Protein AF-A0A915DU81-F1 (afdb_monomer_lite)

Foldseek 3Di:
DDDDDDPPDDCVVVPPDQVLLVLQDPPDDDDPVVSVVSQLVCLQAQLDGSLLVQLLVQQCVVQPLHPSNLQHCNNCNPVCCVPCVSVSSVVSSPDVVSSVPGSPRHDDDPCSPPPSVPCSCVSPVVNVVVCCVVPVVVVVVVVPPD

pLDDT: mean 82.72, std 19.08, range [34.53, 97.56]

Organism: NCBI:txid166011

Structure (mmCIF, N/CA/C/O backbone):
data_AF-A0A915DU81-F1
#
_entry.id   AF-A0A915DU81-F1
#
loop_
_atom_site.group_PDB
_atom_site.id
_atom_site.type_symbol
_atom_site.label_atom_id
_atom_site.label_alt_id
_atom_site.label_comp_id
_atom_site.label_asym_id
_atom_site.label_entity_id
_atom_site.label_seq_id
_atom_site.pdbx_PDB_ins_code
_atom_site.Cartn_x
_atom_site.Cartn_y
_atom_site.Cartn_z
_atom_site.occupancy
_atom_site.B_iso_or_equiv
_atom_site.auth_seq_id
_atom_site.auth_comp_id
_atom_site.auth_asym_id
_atom_site.auth_atom_id
_atom_site.pdbx_PDB_model_num
ATOM 1 N N . MET A 1 1 ? -6.542 14.001 30.427 1.00 34.53 1 MET A N 1
ATOM 2 C CA . MET A 1 1 ? -6.491 12.795 31.279 1.00 34.53 1 MET A CA 1
ATOM 3 C C . MET A 1 1 ? -5.408 11.910 30.705 1.00 34.53 1 MET A C 1
ATOM 5 O O . MET A 1 1 ? -5.520 11.499 29.561 1.00 34.53 1 MET A O 1
ATOM 9 N N . TRP A 1 2 ? -4.313 11.774 31.442 1.00 38.78 2 TRP A N 1
ATOM 10 C CA . TRP A 1 2 ? -3.129 11.025 31.042 1.00 38.78 2 TRP A CA 1
ATOM 11 C C . TRP A 1 2 ? -3.379 9.536 31.272 1.00 38.78 2 TRP A C 1
ATOM 13 O O . TRP A 1 2 ? -3.813 9.163 32.358 1.00 38.78 2 TRP A O 1
ATOM 23 N N . TYR A 1 3 ? -3.082 8.702 30.281 1.00 42.56 3 TYR A N 1
ATOM 24 C CA . TYR A 1 3 ? -2.849 7.277 30.488 1.00 42.56 3 TYR A CA 1
ATOM 25 C C . TYR A 1 3 ? -1.486 6.954 29.876 1.00 42.56 3 TYR A C 1
ATOM 27 O O . TYR A 1 3 ? -1.369 6.731 28.678 1.00 42.56 3 TYR A O 1
ATOM 35 N N . ASN A 1 4 ? -0.455 6.981 30.720 1.00 55.78 4 ASN A N 1
ATOM 36 C CA . ASN A 1 4 ? 0.806 6.299 30.459 1.00 55.78 4 ASN A CA 1
ATOM 37 C C . ASN A 1 4 ? 0.696 4.924 31.114 1.00 55.78 4 ASN A C 1
ATOM 39 O O . ASN A 1 4 ? 0.589 4.828 32.336 1.00 55.78 4 ASN A O 1
ATOM 43 N N . GLY A 1 5 ? 0.724 3.864 30.317 1.00 37.22 5 GLY A N 1
ATOM 44 C CA . GLY A 1 5 ? 0.814 2.500 30.817 1.00 37.22 5 GLY A CA 1
ATOM 45 C C . GLY A 1 5 ? 1.460 1.617 29.766 1.00 37.22 5 GLY A C 1
ATOM 46 O O . GLY A 1 5 ? 0.872 1.473 28.708 1.00 37.22 5 GLY A O 1
ATOM 47 N N . LEU A 1 6 ? 2.661 1.102 30.069 1.00 41.12 6 LEU A N 1
ATOM 48 C CA . LEU A 1 6 ? 3.314 -0.174 29.688 1.00 41.12 6 LEU A CA 1
ATOM 49 C C . LEU A 1 6 ? 3.102 -0.827 28.295 1.00 41.12 6 LEU A C 1
ATOM 51 O O . LEU A 1 6 ? 3.584 -1.933 28.067 1.00 41.12 6 LEU A O 1
ATOM 55 N N . LEU A 1 7 ? 2.442 -0.156 27.360 1.00 46.41 7 LEU A N 1
ATOM 56 C CA . LEU A 1 7 ? 2.209 -0.516 25.959 1.00 46.41 7 LEU A CA 1
ATOM 57 C C . LEU A 1 7 ? 2.721 0.602 25.041 1.00 46.41 7 LEU A C 1
ATOM 59 O O . LEU A 1 7 ? 2.217 0.808 23.938 1.00 46.41 7 LEU A O 1
ATOM 63 N N . ASP A 1 8 ? 3.709 1.347 25.527 1.00 45.53 8 ASP A N 1
ATOM 64 C CA . ASP A 1 8 ? 4.373 2.391 24.770 1.00 45.53 8 ASP A CA 1
ATOM 65 C C . ASP A 1 8 ? 5.230 1.711 23.692 1.00 45.53 8 ASP A C 1
ATOM 67 O O . ASP A 1 8 ? 6.253 1.090 23.979 1.00 45.53 8 ASP A O 1
ATOM 71 N N . LEU A 1 9 ? 4.728 1.752 22.456 1.00 52.25 9 LEU A N 1
ATOM 72 C CA . LEU A 1 9 ? 5.384 1.287 21.232 1.00 52.25 9 LEU A CA 1
ATOM 73 C C . LEU A 1 9 ? 5.674 -0.221 21.194 1.00 52.25 9 LEU A C 1
ATOM 75 O O . LEU A 1 9 ? 6.815 -0.682 21.231 1.00 52.25 9 LEU A O 1
ATOM 79 N N . SER A 1 10 ? 4.620 -1.027 21.040 1.00 38.50 10 SER A N 1
ATOM 80 C CA . SER A 1 10 ? 4.808 -2.441 20.708 1.00 38.50 10 SER A CA 1
ATOM 81 C C . SER A 1 10 ? 5.630 -2.579 19.417 1.00 38.50 10 SER A C 1
ATOM 83 O O . SER A 1 10 ? 5.376 -1.901 18.418 1.00 38.50 10 SER A O 1
ATOM 85 N N . ALA A 1 11 ? 6.577 -3.522 19.419 1.00 38.09 11 ALA A N 1
ATOM 86 C CA . ALA A 1 11 ? 7.406 -3.976 18.293 1.00 38.09 11 ALA A CA 1
ATOM 87 C C . ALA A 1 11 ? 6.635 -4.309 16.988 1.00 38.09 11 ALA A C 1
ATOM 89 O O . ALA A 1 11 ? 7.215 -4.688 15.973 1.00 38.09 11 ALA A O 1
ATOM 90 N N . TRP A 1 12 ? 5.315 -4.168 17.010 1.00 41.31 12 TRP A N 1
ATOM 91 C CA . TRP A 1 12 ? 4.382 -4.349 15.921 1.00 41.31 12 TRP A CA 1
ATOM 92 C C . TRP A 1 12 ? 4.409 -3.206 14.891 1.00 41.31 12 TRP A C 1
ATOM 94 O O . TRP A 1 12 ? 4.381 -3.489 13.694 1.00 41.31 12 TRP A O 1
ATOM 104 N N . GLN A 1 13 ? 4.577 -1.940 15.309 1.00 43.69 13 GLN A N 1
ATOM 105 C CA . GLN A 1 13 ? 4.743 -0.822 14.356 1.00 43.69 13 GLN A CA 1
ATOM 106 C C . GLN A 1 13 ? 6.025 -0.970 13.515 1.00 43.69 13 GLN A C 1
ATOM 108 O O . GLN A 1 13 ? 6.052 -0.590 12.346 1.00 43.69 13 GLN A O 1
ATOM 113 N N . LEU A 1 14 ? 7.056 -1.617 14.069 1.00 39.00 14 LEU A N 1
ATOM 114 C CA . LEU A 1 14 ? 8.315 -1.912 13.377 1.00 39.00 14 LEU A CA 1
ATOM 115 C C . LEU A 1 14 ? 8.205 -3.057 12.354 1.00 39.00 14 LEU A C 1
ATOM 117 O O . LEU A 1 14 ? 9.073 -3.183 11.495 1.00 39.00 14 LEU A O 1
ATOM 121 N N . ARG A 1 15 ? 7.150 -3.883 12.399 1.00 43.59 15 ARG A N 1
ATOM 122 C CA . ARG A 1 15 ? 7.038 -5.083 11.549 1.00 43.59 15 ARG A CA 1
ATOM 123 C C . ARG A 1 15 ? 6.299 -4.855 10.225 1.00 43.59 15 ARG A C 1
ATOM 125 O O . ARG A 1 15 ? 6.407 -5.685 9.328 1.00 43.59 15 ARG A O 1
ATOM 132 N N . HIS A 1 16 ? 5.581 -3.738 10.081 1.00 46.69 16 HIS A N 1
ATOM 133 C CA . HIS A 1 16 ? 4.720 -3.464 8.918 1.00 46.69 16 HIS A CA 1
ATOM 134 C C . HIS A 1 16 ? 5.081 -2.189 8.134 1.00 46.69 16 HIS A C 1
ATOM 136 O O . HIS A 1 16 ? 4.440 -1.879 7.128 1.00 46.69 16 HIS A O 1
ATOM 142 N N . GLY A 1 17 ? 6.123 -1.465 8.549 1.00 46.25 17 GLY A N 1
ATOM 143 C CA . GLY A 1 17 ? 6.616 -0.282 7.849 1.00 46.25 17 GLY A CA 1
ATOM 144 C C . GLY A 1 17 ? 7.500 -0.643 6.658 1.00 46.25 17 GLY A C 1
ATOM 145 O O . GLY A 1 17 ? 8.721 -0.578 6.750 1.00 46.25 17 GLY A O 1
ATOM 146 N N . LEU A 1 18 ? 6.905 -0.982 5.514 1.00 48.56 18 LEU A N 1
ATOM 147 C CA . LEU A 1 18 ? 7.607 -0.741 4.254 1.00 48.56 18 LEU A CA 1
ATOM 148 C C . LEU A 1 18 ? 7.841 0.775 4.129 1.00 48.56 18 LEU A C 1
ATOM 150 O O . LEU A 1 18 ? 6.905 1.536 4.380 1.00 48.56 18 LEU A O 1
ATOM 154 N N . PRO A 1 19 ? 9.019 1.250 3.683 1.00 58.50 19 PRO A N 1
ATOM 155 C CA . PRO A 1 19 ? 9.296 2.679 3.480 1.00 58.50 19 PRO A CA 1
ATOM 156 C C . PRO A 1 19 ? 8.484 3.300 2.325 1.00 58.50 19 PRO A C 1
ATOM 158 O O . PRO A 1 19 ? 8.824 4.366 1.819 1.00 58.50 19 PRO A O 1
ATOM 161 N N . ALA A 1 20 ? 7.400 2.661 1.880 1.00 55.78 20 ALA A N 1
ATOM 162 C CA . ALA A 1 20 ? 6.614 3.109 0.746 1.00 55.78 20 ALA A CA 1
ATOM 163 C C . ALA A 1 20 ? 5.863 4.428 1.012 1.00 55.78 20 ALA A C 1
ATOM 165 O O . ALA A 1 20 ? 5.668 5.197 0.074 1.00 55.78 20 ALA A O 1
ATOM 166 N N . SER A 1 21 ? 5.530 4.760 2.269 1.00 55.38 21 SER A N 1
ATOM 167 C CA . SER A 1 21 ? 5.017 6.094 2.657 1.00 55.38 21 SER A CA 1
ATOM 168 C C . SER A 1 21 ? 5.962 7.216 2.258 1.00 55.38 21 SER A C 1
ATOM 170 O O . SER A 1 21 ? 5.510 8.307 1.900 1.00 55.38 21 SER A O 1
ATOM 172 N N . LEU A 1 22 ? 7.270 6.952 2.324 1.00 59.47 22 LEU A N 1
ATOM 173 C CA . LEU A 1 22 ? 8.312 7.936 2.050 1.00 59.47 22 LEU A CA 1
ATOM 174 C C . LEU A 1 22 ? 8.361 8.305 0.567 1.00 59.47 22 LEU A C 1
ATOM 176 O O . LEU A 1 22 ? 8.797 9.396 0.227 1.00 59.47 22 LEU A O 1
ATOM 180 N N . LEU A 1 23 ? 7.832 7.454 -0.317 1.00 63.53 23 LEU A N 1
ATOM 181 C CA . LEU A 1 23 ? 7.785 7.712 -1.757 1.00 63.53 23 LEU A CA 1
ATOM 182 C C . LEU A 1 23 ? 6.898 8.900 -2.136 1.00 63.53 23 LEU A C 1
ATOM 184 O O . LEU A 1 23 ? 7.086 9.472 -3.208 1.00 63.53 23 LEU A O 1
ATOM 188 N N . CYS A 1 24 ? 5.941 9.252 -1.277 1.00 69.31 24 CYS A N 1
ATOM 189 C CA . CYS A 1 24 ? 5.063 10.405 -1.463 1.00 69.31 24 CYS A CA 1
ATOM 190 C C . CYS A 1 24 ? 5.276 11.489 -0.390 1.00 69.31 24 CYS A C 1
ATOM 192 O O . CYS A 1 24 ? 4.479 12.431 -0.313 1.00 69.31 24 CYS A O 1
ATOM 194 N N . ALA A 1 25 ? 6.265 11.329 0.500 1.00 67.00 25 ALA A N 1
ATOM 195 C CA . ALA A 1 25 ? 6.530 12.252 1.600 1.00 67.00 25 ALA A CA 1
ATOM 196 C C . ALA A 1 25 ? 7.643 13.246 1.220 1.00 67.00 25 ALA A C 1
ATOM 198 O O . ALA A 1 25 ? 8.701 12.819 0.769 1.00 67.00 25 ALA A O 1
ATOM 199 N N . PRO A 1 26 ? 7.463 14.557 1.465 1.00 61.12 26 PRO A N 1
ATOM 200 C CA . PRO A 1 26 ? 8.496 15.559 1.184 1.00 61.12 26 PRO A CA 1
ATOM 201 C C . PRO A 1 26 ? 9.681 15.499 2.163 1.00 61.12 26 PRO A C 1
ATOM 203 O O . PRO A 1 26 ? 10.667 16.201 1.980 1.00 61.12 26 PRO A O 1
ATOM 206 N N . SER A 1 27 ? 9.592 14.695 3.226 1.00 64.62 27 SER A N 1
ATOM 207 C CA . SER A 1 27 ? 10.621 14.593 4.265 1.00 64.62 27 SER A CA 1
ATOM 208 C C . SER A 1 27 ? 11.838 13.757 3.857 1.00 64.62 27 SER A C 1
ATOM 210 O O . SER A 1 27 ? 12.810 13.722 4.606 1.00 64.62 27 SER A O 1
ATOM 212 N N . LEU A 1 28 ? 11.792 13.059 2.714 1.00 69.25 28 LEU A N 1
ATOM 213 C CA . LEU A 1 28 ? 12.901 12.239 2.228 1.00 69.25 28 LEU A CA 1
ATOM 214 C C . LEU A 1 28 ? 12.963 12.228 0.695 1.00 69.25 28 LEU A C 1
ATOM 216 O O . LEU A 1 28 ? 12.139 11.600 0.032 1.00 69.25 28 LEU A O 1
ATOM 220 N N . GLU A 1 29 ? 13.995 12.851 0.127 1.00 77.62 29 GLU A N 1
ATOM 221 C CA . GLU A 1 29 ? 14.263 12.774 -1.310 1.00 77.62 29 GLU A CA 1
ATOM 222 C C . GLU A 1 29 ? 15.136 11.564 -1.644 1.00 77.62 29 GLU A C 1
ATOM 224 O O . GLU A 1 29 ? 16.353 11.559 -1.469 1.00 77.62 29 GLU A O 1
ATOM 229 N N . LEU A 1 30 ? 14.493 10.512 -2.144 1.00 83.19 30 LEU A N 1
ATOM 230 C CA . LEU A 1 30 ? 15.171 9.337 -2.683 1.00 83.19 30 LEU A CA 1
ATOM 231 C C . LEU A 1 30 ? 15.547 9.546 -4.157 1.00 83.19 30 LEU A C 1
ATOM 233 O O . LEU A 1 30 ? 14.791 10.137 -4.935 1.00 83.19 30 LEU A O 1
ATOM 237 N N . ASN A 1 31 ? 16.689 8.993 -4.572 1.00 88.38 31 ASN A N 1
ATOM 238 C CA . ASN A 1 31 ? 17.027 8.919 -5.992 1.00 88.38 31 ASN A CA 1
ATOM 239 C C . ASN A 1 31 ? 16.025 8.024 -6.756 1.00 88.38 31 ASN A C 1
ATOM 241 O O . ASN A 1 31 ? 15.310 7.208 -6.166 1.00 88.38 31 ASN A O 1
ATOM 245 N N . GLY A 1 32 ? 15.966 8.171 -8.083 1.00 88.69 32 GLY A N 1
ATOM 246 C CA . GLY A 1 32 ? 14.968 7.483 -8.913 1.00 88.69 32 GLY A CA 1
ATOM 247 C C . GLY A 1 32 ? 15.001 5.953 -8.801 1.00 88.69 32 GLY A C 1
ATOM 248 O O . GLY A 1 32 ? 13.944 5.323 -8.770 1.00 88.69 32 GLY A O 1
ATOM 249 N N . ALA A 1 33 ? 16.191 5.358 -8.669 1.00 90.69 33 ALA A N 1
ATOM 250 C CA . ALA A 1 33 ? 16.354 3.910 -8.550 1.00 90.69 33 ALA A CA 1
ATOM 251 C C . ALA A 1 33 ? 15.773 3.376 -7.232 1.00 90.69 33 ALA A C 1
ATOM 253 O O . ALA A 1 33 ? 14.999 2.421 -7.242 1.00 90.6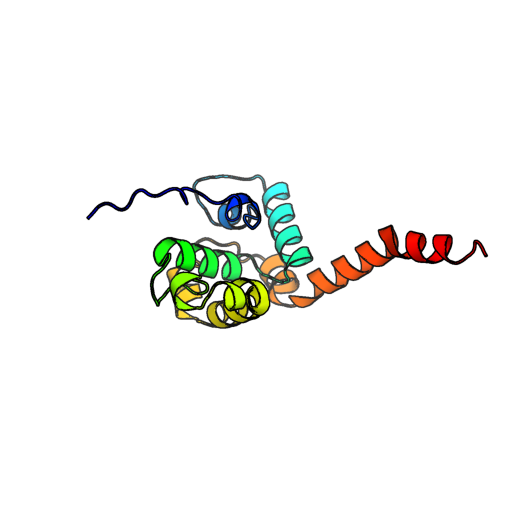9 33 ALA A O 1
ATOM 254 N N . LEU A 1 34 ? 16.072 4.032 -6.108 1.00 90.38 34 LEU A N 1
ATOM 255 C CA . LEU A 1 34 ? 15.521 3.669 -4.801 1.00 90.38 34 LEU A CA 1
ATOM 256 C C . LEU A 1 34 ? 14.006 3.890 -4.746 1.00 90.38 34 LEU A C 1
ATOM 258 O O . LEU A 1 34 ? 13.284 3.033 -4.235 1.00 90.38 34 LEU A O 1
ATOM 262 N N . LYS A 1 35 ? 13.507 4.992 -5.330 1.00 89.31 35 LYS A N 1
ATOM 263 C CA . LYS A 1 35 ? 12.060 5.233 -5.457 1.00 89.31 35 LYS A CA 1
ATOM 264 C C . LYS A 1 35 ? 11.383 4.065 -6.174 1.00 89.31 35 LYS A C 1
ATOM 266 O O . LYS A 1 35 ? 10.374 3.550 -5.704 1.00 89.31 35 LYS A O 1
ATOM 271 N N . HIS A 1 36 ? 11.947 3.621 -7.293 1.00 91.62 36 HIS A N 1
ATOM 272 C CA . HIS A 1 36 ? 11.407 2.489 -8.032 1.00 91.62 36 HIS A CA 1
ATOM 273 C C . HIS A 1 36 ? 11.509 1.172 -7.251 1.00 91.62 36 HIS A C 1
ATOM 275 O O . HIS A 1 36 ? 10.516 0.452 -7.185 1.00 91.62 36 HIS A O 1
ATOM 281 N N . PHE A 1 37 ? 12.654 0.879 -6.626 1.00 93.62 37 PHE A N 1
ATOM 282 C CA . PHE A 1 37 ? 12.859 -0.349 -5.854 1.00 93.62 37 PHE A CA 1
ATOM 283 C C . PHE A 1 37 ? 11.783 -0.540 -4.778 1.00 93.62 37 PHE A C 1
ATOM 285 O O . PHE A 1 37 ? 11.171 -1.602 -4.707 1.00 93.62 37 PHE A O 1
ATOM 292 N N . PHE A 1 38 ? 11.479 0.493 -3.987 1.00 92.38 38 PHE A N 1
ATOM 293 C CA . PHE A 1 38 ? 10.456 0.372 -2.944 1.00 92.38 38 PHE A CA 1
ATOM 294 C C . PHE A 1 38 ? 9.033 0.250 -3.502 1.00 92.38 38 PHE A C 1
ATOM 296 O O . PHE A 1 38 ? 8.225 -0.479 -2.930 1.00 92.38 38 PHE A O 1
ATOM 303 N N . ARG A 1 39 ? 8.723 0.907 -4.630 1.00 93.75 39 ARG A N 1
ATOM 304 C CA . ARG A 1 39 ? 7.430 0.744 -5.326 1.00 93.75 39 ARG A CA 1
ATOM 305 C C . ARG A 1 39 ? 7.264 -0.673 -5.854 1.00 93.75 39 ARG A C 1
ATOM 307 O O . ARG A 1 39 ? 6.221 -1.288 -5.657 1.00 93.75 39 ARG A O 1
ATOM 314 N N . PHE A 1 40 ? 8.315 -1.187 -6.487 1.00 95.19 40 PHE A N 1
ATOM 315 C CA . PHE A 1 40 ? 8.369 -2.551 -6.985 1.00 95.19 40 PHE A CA 1
ATOM 316 C C . PHE A 1 40 ? 8.195 -3.551 -5.845 1.00 95.19 40 PHE A C 1
ATOM 318 O O . PHE A 1 40 ? 7.356 -4.438 -5.937 1.00 95.19 40 PHE A O 1
ATOM 325 N N . TRP A 1 41 ? 8.933 -3.374 -4.749 1.00 95.75 41 TRP A N 1
ATOM 326 C CA . TRP A 1 41 ? 8.877 -4.264 -3.596 1.00 95.75 41 TRP A CA 1
ATOM 327 C C . TRP A 1 41 ? 7.504 -4.266 -2.916 1.00 95.75 41 TRP A C 1
ATOM 329 O O . TRP A 1 41 ? 6.995 -5.333 -2.566 1.00 95.75 41 TRP A O 1
ATOM 339 N N . LEU A 1 42 ? 6.876 -3.093 -2.771 1.00 94.25 42 LEU A N 1
ATOM 340 C CA . LEU A 1 42 ? 5.499 -2.983 -2.290 1.00 94.25 42 LEU A CA 1
ATOM 341 C C . LEU A 1 42 ? 4.554 -3.800 -3.178 1.00 94.25 42 LEU A C 1
ATOM 343 O O . LEU A 1 42 ? 3.854 -4.686 -2.695 1.00 94.25 42 LEU A O 1
ATOM 347 N N . TRP A 1 43 ? 4.578 -3.553 -4.486 1.00 96.19 43 TRP A N 1
ATOM 348 C CA . TRP A 1 43 ? 3.728 -4.269 -5.432 1.00 96.19 43 TRP A CA 1
ATOM 349 C C . TRP A 1 43 ? 3.976 -5.786 -5.408 1.00 96.19 43 TRP A C 1
ATOM 351 O O . TRP A 1 43 ? 3.021 -6.561 -5.354 1.00 96.19 43 TRP A O 1
ATOM 361 N N . LEU A 1 44 ? 5.247 -6.203 -5.383 1.00 96.50 44 LEU A N 1
ATOM 362 C CA . LEU A 1 44 ? 5.685 -7.599 -5.373 1.00 96.50 44 LEU A CA 1
ATOM 363 C C . LEU A 1 44 ? 5.167 -8.359 -4.144 1.00 96.50 44 LEU A C 1
ATOM 365 O O . LEU A 1 44 ? 4.687 -9.480 -4.266 1.00 96.50 44 LEU A O 1
ATOM 369 N N . THR A 1 45 ? 5.249 -7.754 -2.959 1.00 94.06 45 THR A N 1
ATOM 370 C CA . THR A 1 45 ? 4.969 -8.449 -1.690 1.00 94.06 45 THR A CA 1
ATOM 371 C C . THR A 1 45 ? 3.524 -8.334 -1.223 1.00 94.06 45 THR A C 1
ATOM 373 O O . THR A 1 45 ? 3.062 -9.197 -0.478 1.00 94.06 45 THR A O 1
ATOM 376 N N . THR A 1 46 ? 2.794 -7.293 -1.637 1.00 92.69 46 THR A N 1
ATOM 377 C CA . THR A 1 46 ? 1.461 -7.011 -1.082 1.00 92.69 46 THR A CA 1
ATOM 378 C C . THR A 1 46 ? 0.367 -6.796 -2.124 1.00 92.69 46 THR A C 1
ATOM 380 O O . THR A 1 46 ? -0.802 -6.697 -1.747 1.00 92.69 46 THR A O 1
ATOM 383 N N . ALA A 1 47 ? 0.701 -6.744 -3.420 1.00 94.38 47 ALA A N 1
ATOM 384 C CA . ALA A 1 47 ? -0.219 -6.364 -4.500 1.00 94.38 47 ALA A CA 1
ATOM 385 C C . ALA A 1 47 ? -0.820 -4.950 -4.346 1.00 94.38 47 ALA A C 1
ATOM 387 O O . ALA A 1 47 ? -1.905 -4.661 -4.862 1.00 94.38 47 ALA A O 1
ATOM 388 N N . GLN A 1 48 ? -0.133 -4.057 -3.631 1.00 94.75 48 GLN A N 1
ATOM 389 C CA . GLN A 1 48 ? -0.583 -2.688 -3.378 1.00 94.75 48 GLN A CA 1
ATOM 390 C C . GLN A 1 48 ? 0.146 -1.705 -4.297 1.00 94.75 48 GLN A C 1
ATOM 392 O O . GLN A 1 48 ? 1.326 -1.883 -4.598 1.00 94.75 48 GLN A O 1
ATOM 397 N N . ASN A 1 49 ? -0.552 -0.656 -4.740 1.00 94.62 49 ASN A N 1
ATOM 398 C CA . ASN A 1 49 ? 0.074 0.461 -5.450 1.00 94.62 49 ASN A CA 1
ATOM 399 C C . ASN A 1 49 ? 0.431 1.595 -4.477 1.00 94.62 49 ASN A C 1
ATOM 401 O O . ASN A 1 49 ? -0.044 1.646 -3.337 1.00 94.62 49 ASN A O 1
ATOM 405 N N . THR A 1 50 ? 1.277 2.512 -4.938 1.00 93.38 50 THR A N 1
ATOM 406 C CA . THR A 1 50 ? 1.897 3.541 -4.099 1.00 93.38 50 THR A CA 1
ATOM 407 C C . THR A 1 50 ? 0.853 4.496 -3.525 1.00 93.38 50 THR A C 1
ATOM 409 O O . THR A 1 50 ? 0.889 4.837 -2.339 1.00 93.38 50 THR A O 1
ATOM 412 N N . ARG A 1 51 ? -0.100 4.922 -4.363 1.00 93.75 51 ARG A N 1
ATOM 413 C CA . ARG A 1 51 ? -1.119 5.910 -3.993 1.00 93.75 51 ARG A CA 1
ATOM 414 C C . ARG A 1 51 ? -2.117 5.357 -2.982 1.00 93.75 51 ARG A C 1
ATOM 416 O O . ARG A 1 51 ? -2.392 6.024 -1.987 1.00 93.75 51 ARG A O 1
ATOM 423 N N . GLU A 1 52 ? -2.648 4.162 -3.225 1.00 95.38 52 GLU A N 1
ATOM 424 C CA . GLU A 1 52 ? -3.612 3.510 -2.334 1.00 95.38 52 GLU A CA 1
ATOM 425 C C . GLU A 1 52 ? -2.971 3.194 -0.986 1.00 95.38 52 GLU A C 1
ATOM 427 O O . GLU A 1 52 ? -3.525 3.553 0.050 1.00 95.38 52 GLU A O 1
ATOM 432 N N . TRP A 1 53 ? -1.773 2.596 -0.988 1.00 94.56 53 TRP A N 1
ATOM 433 C CA . TRP A 1 53 ? -1.025 2.339 0.244 1.00 94.56 53 TRP A CA 1
ATOM 434 C C . TRP A 1 53 ? -0.826 3.622 1.051 1.00 94.56 53 TRP A C 1
ATOM 436 O O . TRP A 1 53 ? -1.169 3.675 2.232 1.00 94.56 53 TRP A O 1
ATOM 446 N N . THR A 1 54 ? -0.355 4.688 0.399 1.00 93.81 54 THR A N 1
ATOM 447 C CA . THR A 1 54 ? -0.053 5.953 1.078 1.00 93.81 54 THR A CA 1
ATOM 448 C C . THR A 1 54 ? -1.306 6.595 1.648 1.00 93.81 54 THR A C 1
ATOM 450 O O . THR A 1 54 ? -1.277 7.104 2.767 1.00 93.81 54 THR A O 1
ATOM 453 N N . ALA A 1 55 ? -2.412 6.568 0.904 1.00 94.94 55 ALA A N 1
ATOM 454 C CA . ALA A 1 55 ? -3.673 7.134 1.353 1.00 94.94 55 ALA A CA 1
ATOM 455 C C . ALA A 1 55 ? -4.211 6.410 2.596 1.00 94.94 55 ALA A C 1
ATOM 457 O O . ALA A 1 55 ? -4.522 7.063 3.592 1.00 94.94 55 ALA A O 1
ATOM 458 N N . VAL A 1 56 ? -4.268 5.074 2.556 1.00 95.88 56 VAL A N 1
ATOM 459 C CA . VAL A 1 56 ? -4.768 4.254 3.671 1.00 95.88 56 VAL A CA 1
ATOM 460 C C . VAL A 1 56 ? -3.866 4.406 4.898 1.00 95.88 56 VAL A C 1
ATOM 462 O O . VAL A 1 56 ? -4.360 4.652 5.995 1.00 95.88 56 VAL A O 1
ATOM 465 N N . HIS A 1 57 ? -2.545 4.360 4.713 1.00 93.56 57 HIS A N 1
ATOM 466 C CA . HIS A 1 57 ? -1.583 4.507 5.804 1.00 93.56 57 HIS A CA 1
ATOM 467 C C . HIS A 1 57 ? -1.626 5.905 6.445 1.00 93.56 57 HIS A C 1
ATOM 469 O O . HIS A 1 57 ? -1.648 6.034 7.668 1.00 93.56 57 HIS A O 1
ATOM 475 N N . ARG A 1 58 ? -1.708 6.975 5.640 1.00 94.00 58 ARG A N 1
ATOM 476 C CA . ARG A 1 58 ? -1.880 8.344 6.159 1.00 94.00 58 ARG A CA 1
ATOM 477 C C . ARG A 1 58 ? -3.199 8.509 6.904 1.00 94.00 58 ARG A C 1
ATOM 479 O O . ARG A 1 58 ? -3.213 9.185 7.928 1.00 94.00 58 ARG A O 1
ATOM 486 N N . LYS A 1 59 ? -4.287 7.903 6.416 1.00 95.75 59 LYS A N 1
ATOM 487 C CA . LYS A 1 59 ? -5.579 7.920 7.110 1.00 95.75 59 LYS A CA 1
ATOM 488 C C . LYS A 1 59 ? -5.482 7.218 8.462 1.00 95.75 59 LYS A C 1
ATOM 490 O O . LYS A 1 59 ? -5.922 7.801 9.444 1.00 95.75 59 LYS A O 1
ATOM 495 N N . HIS A 1 60 ? -4.852 6.044 8.526 1.00 95.12 60 HIS A N 1
ATOM 496 C CA . HIS A 1 60 ? -4.585 5.351 9.789 1.00 95.12 60 HIS A CA 1
ATOM 497 C C . HIS A 1 60 ? -3.837 6.251 10.780 1.00 95.12 60 HIS A C 1
ATOM 499 O O . HIS A 1 60 ? -4.316 6.463 11.885 1.00 95.12 60 HIS A O 1
ATOM 505 N N . HIS A 1 61 ? -2.733 6.883 10.372 1.00 93.81 61 HIS A N 1
ATOM 506 C CA . HIS A 1 61 ? -2.015 7.806 11.258 1.00 93.81 61 HIS A CA 1
ATOM 507 C C . HIS A 1 61 ? -2.854 9.026 11.674 1.00 93.81 61 HIS A C 1
ATOM 509 O O . HIS A 1 61 ? -2.797 9.444 12.827 1.00 93.81 61 HIS A O 1
ATOM 515 N N . ALA A 1 62 ? -3.646 9.595 10.762 1.00 94.50 62 ALA A N 1
ATOM 516 C CA . ALA A 1 62 ? -4.472 10.772 11.040 1.00 94.50 62 ALA A CA 1
ATOM 517 C C . ALA A 1 62 ? -5.700 10.473 11.918 1.00 94.50 62 ALA A C 1
ATOM 519 O O . ALA A 1 62 ? -6.237 11.383 12.548 1.00 94.50 62 ALA A O 1
ATOM 520 N N . LYS A 1 63 ? -6.174 9.226 11.916 1.00 95.00 63 LYS A N 1
ATOM 521 C CA . LYS A 1 63 ? -7.395 8.772 12.595 1.00 95.00 63 LYS A CA 1
ATOM 522 C C . LYS A 1 63 ? -7.123 7.651 13.594 1.00 95.00 63 LYS A C 1
ATOM 524 O O . LYS A 1 63 ? -8.053 6.935 13.948 1.00 95.00 63 LYS A O 1
ATOM 529 N N . CYS A 1 64 ? -5.875 7.518 14.033 1.00 94.25 64 CYS A N 1
ATOM 530 C CA . CYS A 1 64 ? -5.382 6.403 14.833 1.00 94.25 64 CYS A CA 1
ATOM 531 C C . CYS A 1 64 ? -6.288 6.122 16.034 1.00 94.25 64 CYS A C 1
ATOM 533 O O . CYS A 1 64 ? -6.598 7.034 16.802 1.00 94.25 64 CYS A O 1
ATOM 535 N N . GLU A 1 65 ? -6.721 4.867 16.163 1.00 89.69 65 GLU A N 1
ATOM 536 C CA . GLU A 1 65 ? -7.605 4.396 17.240 1.00 89.69 65 GLU A CA 1
ATOM 537 C C . GLU A 1 65 ? -8.915 5.183 17.398 1.00 89.69 65 GLU A C 1
ATOM 539 O O . GLU A 1 65 ? -9.480 5.272 18.486 1.00 89.69 65 GLU A O 1
ATOM 544 N N . THR A 1 66 ? -9.426 5.732 16.296 1.00 95.06 66 THR A N 1
ATOM 545 C CA . THR A 1 66 ? -10.789 6.268 16.203 1.00 95.06 66 THR A CA 1
ATOM 546 C C . THR A 1 66 ? -11.661 5.362 15.327 1.00 95.06 66 THR A C 1
ATOM 548 O O . THR A 1 66 ? -11.127 4.527 14.589 1.00 95.06 66 THR A O 1
ATOM 551 N N . PRO A 1 67 ? -12.998 5.528 15.326 1.00 95.81 67 PRO A N 1
ATOM 552 C CA . PRO A 1 67 ? -13.873 4.763 14.435 1.00 95.81 67 PRO A CA 1
ATOM 553 C C . PRO A 1 67 ? -13.561 4.947 12.939 1.00 95.81 67 PRO A C 1
ATOM 555 O O . PRO A 1 67 ? -13.879 4.071 12.138 1.00 95.81 67 PRO A O 1
ATOM 558 N N . ASP A 1 68 ? -12.925 6.064 12.567 1.00 95.38 68 ASP A N 1
ATOM 559 C CA . ASP A 1 68 ? -12.537 6.373 11.186 1.00 95.38 68 ASP A CA 1
ATOM 560 C C . ASP A 1 68 ? -11.234 5.675 10.749 1.00 95.38 68 ASP A C 1
ATOM 562 O O . ASP A 1 68 ? -10.855 5.763 9.576 1.00 95.38 68 ASP A O 1
ATOM 566 N N . ASP A 1 69 ? -10.514 5.024 11.668 1.00 96.19 69 ASP A N 1
ATOM 567 C CA . ASP A 1 69 ? -9.293 4.287 11.353 1.00 96.19 69 ASP A CA 1
ATOM 568 C C . ASP A 1 69 ? -9.630 3.042 10.510 1.00 96.19 69 ASP A C 1
ATOM 570 O O . ASP A 1 69 ? -10.369 2.158 10.969 1.00 96.19 69 ASP A O 1
ATOM 574 N N . PRO A 1 70 ? -9.072 2.902 9.293 1.00 95.19 70 PRO A N 1
ATOM 575 C CA . PRO A 1 70 ? -9.346 1.745 8.448 1.00 95.19 70 PRO A CA 1
ATOM 576 C C . PRO A 1 70 ? -8.972 0.406 9.092 1.00 95.19 70 PRO A C 1
ATOM 578 O O . PRO A 1 70 ? -9.543 -0.622 8.713 1.00 95.19 70 PRO A O 1
ATOM 581 N N . HIS A 1 71 ? -8.067 0.385 10.071 1.00 94.56 71 HIS A N 1
ATOM 582 C CA . HIS A 1 71 ? -7.629 -0.842 10.726 1.00 94.56 71 HIS A CA 1
ATOM 583 C C . HIS A 1 71 ? -7.269 -0.650 12.211 1.00 94.56 71 HIS A C 1
ATOM 585 O O . HIS A 1 71 ? -6.317 -1.269 12.687 1.00 94.56 71 HIS A O 1
ATOM 591 N N . SER A 1 72 ? -8.050 0.149 12.953 1.00 95.12 72 SER A N 1
ATOM 592 C CA . SER A 1 72 ? -7.912 0.267 14.418 1.00 95.12 72 SER A CA 1
ATOM 593 C C . SER A 1 72 ? -8.194 -1.078 15.103 1.00 95.12 72 SER A C 1
ATOM 595 O O . SER A 1 72 ? -9.309 -1.605 14.990 1.00 95.12 72 SER A O 1
ATOM 597 N N . PRO A 1 73 ? -7.236 -1.641 15.861 1.00 92.94 73 PRO A N 1
ATOM 598 C CA . PRO A 1 73 ? -7.473 -2.807 16.702 1.00 92.94 73 PRO A CA 1
ATOM 599 C C . PRO A 1 73 ? -8.476 -2.544 17.830 1.00 92.94 73 PRO A C 1
ATOM 601 O O . PRO A 1 73 ? -9.185 -3.476 18.207 1.00 92.94 73 PRO A O 1
ATOM 604 N N . VAL A 1 74 ? -8.574 -1.308 18.342 1.00 93.94 74 VAL A N 1
ATOM 605 C CA . VAL A 1 74 ? -9.535 -0.939 19.399 1.00 93.94 74 VAL A CA 1
ATOM 606 C C . VAL A 1 74 ? -10.976 -1.020 18.893 1.00 93.94 74 VAL A C 1
ATOM 608 O O . VAL A 1 74 ? -11.832 -1.581 19.573 1.00 93.94 74 VAL A O 1
ATOM 611 N N . HIS A 1 75 ? -11.249 -0.521 17.685 1.00 94.56 75 HIS A N 1
ATOM 612 C CA . HIS A 1 75 ? -12.606 -0.491 17.132 1.00 94.56 75 HIS A CA 1
ATOM 613 C C . HIS A 1 75 ? -12.976 -1.731 16.310 1.00 94.56 75 HIS A C 1
ATOM 615 O O . HIS A 1 75 ? -14.133 -2.148 16.323 1.00 94.56 75 HIS A O 1
ATOM 621 N N . LYS A 1 76 ? -12.021 -2.337 15.592 1.00 92.50 76 LYS A N 1
ATOM 622 C CA . LYS A 1 76 ? -12.276 -3.502 14.719 1.00 92.50 76 LYS A CA 1
ATOM 623 C C . LYS A 1 76 ? -11.929 -4.841 15.372 1.00 92.50 76 LYS A C 1
ATOM 625 O O . LYS A 1 76 ? -12.332 -5.894 14.871 1.00 92.50 76 LYS A O 1
ATOM 630 N N . GLY A 1 77 ? -11.194 -4.811 16.482 1.00 93.50 77 GLY A N 1
ATOM 631 C CA . GLY A 1 77 ? -10.676 -5.985 17.173 1.00 93.50 77 GLY A CA 1
ATOM 632 C C . GLY A 1 77 ? -9.360 -6.491 16.576 1.00 93.50 77 GLY A C 1
ATOM 633 O O . GLY A 1 77 ? -9.202 -6.614 15.359 1.00 93.50 77 GLY A O 1
ATOM 634 N N . LEU A 1 78 ? -8.421 -6.866 17.447 1.00 93.88 78 LEU A N 1
ATOM 635 C CA . LEU A 1 78 ? -7.081 -7.326 17.061 1.00 93.88 78 LEU A CA 1
ATOM 636 C C . LEU A 1 78 ? -7.103 -8.532 16.106 1.00 93.88 78 LEU A C 1
ATOM 638 O O . LEU A 1 78 ? -6.374 -8.559 15.116 1.00 93.88 78 LEU A O 1
ATOM 642 N N . SER A 1 79 ? -7.960 -9.525 16.370 1.00 93.44 79 SER A N 1
ATOM 643 C CA . SER A 1 79 ? -8.067 -10.720 15.518 1.00 93.44 79 SER A CA 1
ATOM 644 C C . SER A 1 79 ? -8.504 -10.369 14.094 1.00 93.44 79 SER A C 1
ATOM 646 O O . SER A 1 79 ? -7.969 -10.915 13.126 1.00 93.44 79 SER A O 1
ATOM 648 N N . THR A 1 80 ? -9.436 -9.421 13.964 1.00 92.69 80 THR A N 1
ATOM 649 C CA . THR A 1 80 ? -9.910 -8.918 12.675 1.00 92.69 80 THR A CA 1
ATOM 650 C C . THR A 1 80 ? -8.772 -8.266 11.908 1.00 92.69 80 THR A C 1
ATOM 652 O O . THR A 1 80 ? -8.542 -8.628 10.760 1.00 92.69 80 THR A O 1
ATOM 655 N N . VAL A 1 81 ? -8.022 -7.360 12.539 1.00 93.25 81 VAL A N 1
ATOM 656 C CA . VAL A 1 81 ? -6.915 -6.647 11.884 1.00 93.25 81 VAL A CA 1
ATOM 657 C C . VAL A 1 81 ? -5.830 -7.615 11.401 1.00 93.25 81 VAL A C 1
ATOM 659 O O . VAL A 1 81 ? -5.365 -7.497 10.270 1.00 93.25 81 VAL A O 1
ATOM 662 N N . LEU A 1 82 ? -5.476 -8.623 12.204 1.00 92.00 82 LEU A N 1
ATOM 663 C CA . LEU A 1 82 ? -4.434 -9.592 11.842 1.00 92.00 82 LEU A CA 1
ATOM 664 C C . LEU A 1 82 ? -4.856 -10.561 10.730 1.00 92.00 82 LEU A C 1
ATOM 666 O O . LEU A 1 82 ? -4.030 -10.939 9.905 1.00 92.00 82 LEU A O 1
ATOM 670 N N . ARG A 1 83 ? -6.121 -10.993 10.711 1.00 91.56 83 ARG A N 1
ATOM 671 C CA . ARG A 1 83 ? -6.603 -12.000 9.747 1.00 91.56 83 ARG A CA 1
ATOM 672 C C . ARG A 1 83 ? -7.202 -11.402 8.486 1.00 91.56 83 ARG A C 1
ATOM 674 O O . ARG A 1 83 ? -7.193 -12.066 7.458 1.00 91.56 83 ARG A O 1
ATOM 681 N N . LYS A 1 84 ? -7.752 -10.192 8.585 1.00 93.69 84 LYS A N 1
ATOM 682 C CA . LYS A 1 84 ? -8.485 -9.517 7.510 1.00 93.69 84 LYS A CA 1
ATOM 683 C C . LYS A 1 84 ? -7.830 -8.207 7.071 1.00 93.69 84 LYS A C 1
ATOM 685 O O . LYS A 1 84 ? -8.487 -7.340 6.500 1.00 93.69 84 LYS A O 1
ATOM 690 N N . GLY A 1 85 ? -6.544 -8.016 7.374 1.00 90.69 85 GLY A N 1
ATOM 691 C CA . GLY A 1 85 ? -5.830 -6.777 7.057 1.00 90.69 85 GLY A CA 1
ATOM 692 C C . GLY A 1 85 ? -5.857 -6.435 5.562 1.00 90.69 85 GLY A C 1
ATOM 693 O O . GLY A 1 85 ? -6.021 -5.272 5.202 1.00 90.69 85 GLY A O 1
ATOM 694 N N . ALA A 1 86 ? -5.777 -7.442 4.684 1.00 90.75 86 ALA A N 1
ATOM 695 C CA . ALA A 1 86 ? -5.848 -7.250 3.235 1.00 90.75 86 ALA A CA 1
ATOM 696 C C . ALA A 1 86 ? -7.243 -6.797 2.769 1.00 90.75 86 ALA A C 1
ATOM 698 O O . ALA A 1 86 ? -7.364 -5.965 1.869 1.00 90.75 86 ALA A O 1
ATOM 699 N N . GLU A 1 87 ? -8.300 -7.326 3.380 1.00 94.19 87 GLU A N 1
ATOM 700 C CA . GLU A 1 87 ? -9.689 -6.964 3.118 1.00 94.19 87 GLU A CA 1
ATOM 701 C C . GLU A 1 87 ? -9.995 -5.554 3.619 1.00 94.19 87 GLU A C 1
ATOM 703 O O . GLU A 1 87 ? -10.529 -4.758 2.851 1.00 94.19 87 GLU A O 1
ATOM 708 N N . LEU A 1 88 ? -9.590 -5.227 4.851 1.00 94.81 88 LEU A N 1
ATOM 709 C CA . LEU A 1 88 ? -9.719 -3.885 5.429 1.00 94.81 88 LEU A CA 1
ATOM 710 C C . LEU A 1 88 ? -8.984 -2.840 4.581 1.00 94.81 88 LEU A C 1
ATOM 712 O O . LEU A 1 88 ? -9.521 -1.773 4.289 1.00 94.81 88 LEU A O 1
ATOM 716 N N . TYR A 1 89 ? -7.775 -3.173 4.120 1.00 94.75 89 TYR A N 1
ATOM 717 C CA . TYR A 1 89 ? -7.044 -2.344 3.171 1.00 94.75 89 TYR A CA 1
ATOM 718 C C . TYR A 1 89 ? -7.822 -2.159 1.864 1.00 94.75 89 TYR A C 1
ATOM 720 O O . TYR A 1 89 ? -7.964 -1.037 1.390 1.00 94.75 89 TYR A O 1
ATOM 728 N N . ARG A 1 90 ? -8.321 -3.247 1.265 1.00 94.19 90 ARG A N 1
ATOM 729 C CA . ARG A 1 90 ? -9.018 -3.207 -0.030 1.00 94.19 90 ARG A CA 1
ATOM 730 C C . ARG A 1 90 ? -10.318 -2.411 0.044 1.00 94.19 90 ARG A C 1
ATOM 732 O O . ARG A 1 90 ? -10.669 -1.750 -0.931 1.00 94.19 90 ARG A O 1
ATOM 739 N N . GLU A 1 91 ? -11.026 -2.501 1.162 1.00 96.69 91 GLU A N 1
ATOM 740 C CA . GLU A 1 91 ? -12.223 -1.714 1.447 1.00 96.69 91 GLU A CA 1
ATOM 741 C C . GLU A 1 91 ? -11.892 -0.218 1.446 1.00 96.69 91 GLU A C 1
ATOM 743 O O . GLU A 1 91 ? -12.475 0.540 0.671 1.00 96.69 91 GLU A O 1
ATOM 748 N N . GLU A 1 92 ? -10.886 0.199 2.216 1.00 97.38 92 GLU A N 1
ATOM 749 C CA . GLU A 1 92 ? -10.502 1.608 2.296 1.00 97.38 92 GLU A CA 1
ATOM 750 C C . GLU A 1 92 ? -9.847 2.125 1.002 1.00 97.38 92 GLU A C 1
ATOM 752 O O . GLU A 1 92 ? -10.094 3.252 0.581 1.00 97.38 92 GLU A O 1
ATOM 757 N N . ALA A 1 93 ? -9.059 1.300 0.312 1.00 95.75 93 ALA A N 1
ATOM 758 C CA . ALA A 1 93 ? -8.431 1.656 -0.959 1.00 95.75 93 ALA A CA 1
ATOM 759 C C . ALA A 1 93 ? -9.452 1.908 -2.085 1.00 95.75 93 ALA A C 1
ATOM 761 O O . ALA A 1 93 ? -9.122 2.556 -3.076 1.00 95.75 93 ALA A O 1
ATOM 762 N N . ARG A 1 94 ? -10.694 1.421 -1.948 1.00 96.50 94 ARG A N 1
ATOM 763 C CA . ARG A 1 94 ? -11.805 1.710 -2.873 1.00 96.50 94 ARG A CA 1
ATOM 764 C C . ARG A 1 94 ? -12.548 3.002 -2.536 1.00 96.50 94 ARG A C 1
ATOM 766 O O . ARG A 1 94 ? -13.386 3.421 -3.330 1.00 96.50 94 ARG A O 1
ATOM 773 N N . ASN A 1 95 ? -12.254 3.635 -1.400 1.00 97.56 95 ASN A N 1
ATOM 774 C CA . ASN A 1 95 ? -12.898 4.873 -0.988 1.00 97.56 95 ASN A CA 1
ATOM 775 C C . ASN A 1 95 ? -12.293 6.080 -1.742 1.00 97.56 95 ASN A C 1
ATOM 777 O O . ASN A 1 95 ? -11.145 6.461 -1.475 1.00 97.56 95 ASN A O 1
ATOM 781 N N . PRO A 1 96 ? -13.041 6.724 -2.661 1.00 96.69 96 PRO A N 1
ATOM 782 C CA . PRO A 1 96 ? -12.517 7.830 -3.458 1.00 96.69 96 PRO A CA 1
ATOM 783 C C . PRO A 1 96 ? -12.151 9.050 -2.604 1.00 96.69 96 PRO A C 1
ATOM 785 O O . PRO A 1 96 ? -11.194 9.754 -2.935 1.00 96.69 96 PRO A O 1
ATOM 788 N N . ASP A 1 97 ? -12.844 9.286 -1.486 1.00 97.00 97 ASP A N 1
ATOM 789 C CA . ASP A 1 97 ? -12.525 10.396 -0.588 1.00 97.00 97 ASP A CA 1
ATOM 790 C C . ASP A 1 97 ? -11.192 10.186 0.115 1.00 97.00 97 ASP A C 1
ATOM 792 O O . ASP A 1 97 ? -10.390 11.119 0.207 1.00 97.00 97 ASP A O 1
ATOM 796 N N . THR A 1 98 ? -10.887 8.955 0.518 1.00 96.69 98 THR A N 1
ATOM 797 C CA . THR A 1 98 ? -9.586 8.635 1.108 1.00 96.69 98 THR A CA 1
ATOM 798 C C . THR A 1 98 ? -8.456 8.850 0.111 1.00 96.69 98 THR A C 1
ATOM 800 O O . THR A 1 98 ? -7.465 9.511 0.432 1.00 96.69 98 THR A O 1
ATOM 803 N N . LEU A 1 99 ? -8.621 8.398 -1.136 1.00 95.88 99 LEU A N 1
ATOM 804 C CA . LEU A 1 99 ? -7.628 8.615 -2.194 1.00 95.88 99 LEU A CA 1
ATOM 805 C C . LEU A 1 99 ? -7.470 10.092 -2.585 1.00 95.88 99 LEU A C 1
ATOM 807 O O . LEU A 1 99 ? -6.384 10.506 -3.006 1.00 95.88 99 LEU A O 1
ATOM 811 N N . ARG A 1 100 ? -8.537 10.888 -2.471 1.00 95.31 100 ARG A N 1
ATOM 812 C CA . ARG A 1 100 ? -8.541 12.330 -2.755 1.00 95.31 100 ARG A CA 1
ATOM 813 C C . ARG A 1 100 ? -7.887 13.141 -1.635 1.00 95.31 100 ARG A C 1
ATOM 815 O O . ARG A 1 100 ? -7.112 14.057 -1.914 1.00 95.31 100 ARG A O 1
ATOM 822 N N . ILE A 1 101 ? -8.196 12.826 -0.378 1.00 94.69 101 ILE A N 1
ATOM 823 C CA . ILE A 1 101 ? -7.717 13.567 0.796 1.00 94.69 101 ILE A CA 1
ATOM 824 C C . ILE A 1 101 ? -6.278 13.165 1.131 1.00 94.69 101 ILE A C 1
ATOM 826 O O . ILE A 1 101 ? -5.418 14.039 1.258 1.00 94.69 101 ILE A O 1
ATOM 830 N N . TYR A 1 102 ? -6.006 11.861 1.223 1.00 94.38 102 TYR A N 1
ATOM 831 C CA . TYR A 1 102 ? -4.752 11.326 1.759 1.00 94.38 102 TYR A CA 1
ATOM 832 C C . TYR A 1 102 ? -3.768 10.848 0.677 1.00 94.38 102 TYR A C 1
ATOM 834 O O . TYR A 1 102 ? -2.562 10.809 0.921 1.00 94.38 102 TYR A O 1
ATOM 842 N N . GLY A 1 103 ? -4.231 10.554 -0.543 1.00 91.69 103 GLY A N 1
ATOM 843 C CA . GLY A 1 103 ? -3.405 10.039 -1.650 1.00 91.69 103 GLY A CA 1
ATOM 84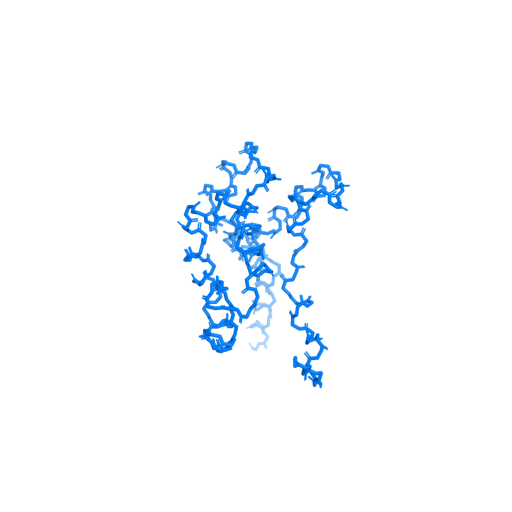4 C C . GLY A 1 103 ? -2.643 11.091 -2.467 1.00 91.69 103 GLY A C 1
ATOM 845 O O . GLY A 1 103 ? -2.358 10.859 -3.640 1.00 91.69 103 GLY A O 1
ATOM 846 N N . LYS A 1 104 ? -2.366 12.268 -1.896 1.00 89.75 104 LYS A N 1
ATOM 847 C CA . LYS A 1 104 ? -1.700 13.384 -2.591 1.00 89.75 104 LYS A CA 1
ATOM 848 C C . LYS A 1 104 ? -0.190 13.165 -2.726 1.00 89.75 104 LYS A C 1
ATOM 850 O O . LYS A 1 104 ? 0.417 12.508 -1.879 1.00 89.75 104 LYS A O 1
ATOM 855 N N . ASN A 1 105 ? 0.408 13.797 -3.738 1.00 88.31 105 ASN A N 1
ATOM 856 C CA . ASN A 1 105 ? 1.856 13.823 -3.997 1.00 88.31 105 ASN A CA 1
ATOM 857 C C . ASN A 1 105 ? 2.484 12.442 -4.245 1.00 88.31 105 ASN A C 1
ATOM 859 O O . ASN A 1 105 ? 3.666 12.247 -3.982 1.00 88.31 105 ASN A O 1
ATOM 863 N N . CYS A 1 106 ? 1.695 11.482 -4.729 1.00 89.69 106 CYS A N 1
ATOM 864 C CA . CYS A 1 106 ? 2.212 10.181 -5.133 1.00 89.69 106 CYS A CA 1
ATOM 865 C C . CYS A 1 106 ? 2.539 10.143 -6.629 1.00 89.69 106 CYS A C 1
ATOM 867 O O . CYS A 1 106 ? 1.863 10.825 -7.404 1.00 89.69 106 CYS A O 1
ATOM 869 N N . PRO A 1 107 ? 3.539 9.342 -7.043 1.00 87.62 107 PRO A N 1
ATOM 870 C CA . PRO A 1 107 ? 3.854 9.148 -8.451 1.00 87.62 107 PRO A CA 1
ATOM 871 C C . PRO A 1 107 ? 2.632 8.682 -9.246 1.00 87.62 107 PRO A C 1
ATOM 873 O O . PRO A 1 107 ? 1.935 7.755 -8.842 1.00 87.62 107 PRO A O 1
ATOM 876 N N . ASP A 1 108 ? 2.419 9.309 -10.398 1.00 91.12 108 ASP A N 1
ATOM 877 C CA . ASP A 1 108 ? 1.462 8.887 -11.419 1.00 91.12 108 ASP A CA 1
ATOM 878 C C . ASP A 1 108 ? 2.207 8.874 -12.759 1.00 91.12 108 ASP A C 1
ATOM 880 O O . ASP A 1 108 ? 2.019 9.719 -13.634 1.00 91.12 108 ASP A O 1
ATOM 884 N N . ASP A 1 109 ? 3.175 7.971 -12.874 1.00 93.75 109 ASP A N 1
ATOM 885 C CA . ASP A 1 109 ? 3.975 7.766 -14.078 1.00 93.75 109 ASP A CA 1
ATOM 886 C C . ASP A 1 109 ? 3.472 6.547 -14.870 1.00 93.75 109 ASP A C 1
ATOM 888 O O . ASP A 1 109 ? 2.487 5.891 -14.518 1.00 93.75 109 ASP A O 1
ATOM 892 N N . TRP A 1 110 ? 4.133 6.248 -15.992 1.00 95.88 110 TRP A N 1
ATOM 893 C CA . TRP A 1 110 ? 3.714 5.153 -16.865 1.00 95.88 110 TRP A CA 1
ATOM 894 C C . TRP A 1 110 ? 3.683 3.804 -16.141 1.00 95.88 110 TRP A C 1
ATOM 896 O O . TRP A 1 110 ? 2.743 3.034 -16.345 1.00 95.88 110 TRP A O 1
ATOM 906 N N . ILE A 1 111 ? 4.674 3.521 -15.291 1.00 95.56 111 ILE A N 1
ATOM 907 C CA . ILE A 1 111 ? 4.770 2.228 -14.613 1.00 95.56 111 ILE A CA 1
ATOM 908 C C . ILE A 1 111 ? 3.722 2.084 -13.507 1.00 95.56 111 ILE A C 1
ATOM 910 O O . ILE A 1 111 ? 3.131 1.010 -13.382 1.00 9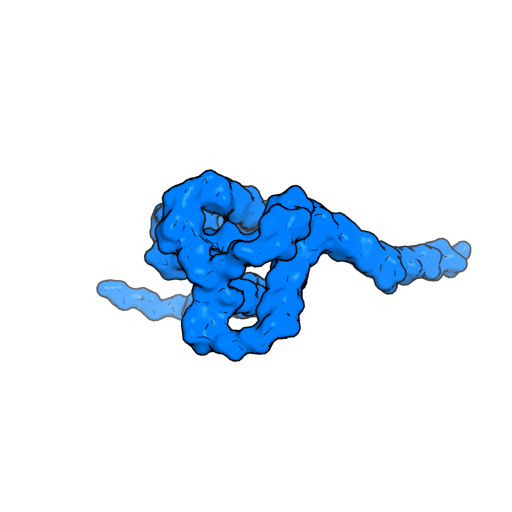5.56 111 ILE A O 1
ATOM 914 N N . GLU A 1 112 ? 3.404 3.162 -12.778 1.00 94.69 112 GLU A N 1
ATOM 915 C CA . GLU A 1 112 ? 2.309 3.142 -11.801 1.00 94.69 112 GLU A CA 1
ATOM 916 C C . GLU A 1 112 ? 0.989 2.763 -12.477 1.00 94.69 112 GLU A C 1
ATOM 918 O O . GLU A 1 112 ? 0.263 1.904 -11.977 1.00 94.69 112 GLU A O 1
ATOM 923 N N . ARG A 1 113 ? 0.692 3.368 -13.635 1.00 94.75 113 ARG A N 1
ATOM 924 C CA . ARG A 1 113 ? -0.570 3.151 -14.354 1.00 94.75 113 ARG A CA 1
ATOM 925 C C . ARG A 1 113 ? -0.646 1.793 -15.040 1.00 94.75 113 ARG A C 1
ATOM 927 O O . ARG A 1 113 ? -1.676 1.128 -14.967 1.00 94.75 113 ARG A O 1
ATOM 934 N N . ASN A 1 114 ? 0.422 1.386 -15.721 1.00 96.44 114 ASN A N 1
ATOM 935 C CA . ASN A 1 114 ? 0.372 0.260 -16.656 1.00 96.44 114 ASN A CA 1
ATOM 936 C C . ASN A 1 114 ? 0.862 -1.064 -16.070 1.00 96.44 114 ASN A C 1
ATOM 938 O O . ASN A 1 114 ? 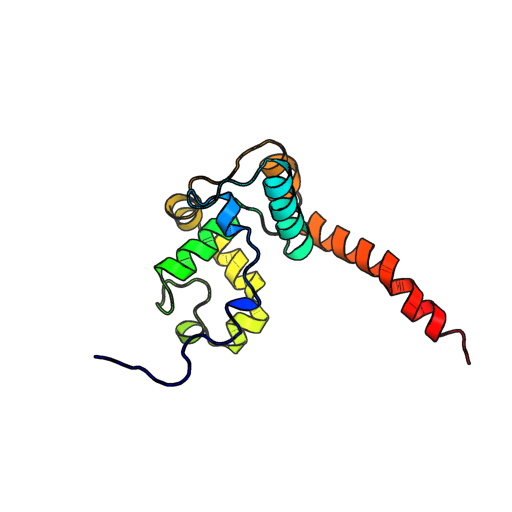0.498 -2.111 -16.603 1.00 96.44 114 ASN A O 1
ATOM 942 N N . LEU A 1 115 ? 1.639 -1.034 -14.983 1.00 96.19 115 LEU A N 1
ATOM 943 C CA . LEU A 1 115 ? 2.114 -2.236 -14.301 1.00 96.19 115 LEU A CA 1
ATOM 944 C C . LEU A 1 115 ? 1.500 -2.352 -12.907 1.00 96.19 115 LEU A C 1
ATOM 946 O O . LEU A 1 115 ? 0.678 -3.239 -12.680 1.00 96.19 115 LEU A O 1
ATOM 950 N N . TYR A 1 116 ? 1.840 -1.433 -11.999 1.00 95.81 116 TYR A N 1
ATOM 951 C CA . TYR A 1 116 ? 1.494 -1.587 -10.583 1.00 95.81 116 TYR A CA 1
ATOM 952 C C . TYR A 1 116 ? -0.012 -1.502 -10.324 1.00 95.81 116 TYR A C 1
ATOM 954 O O . TYR A 1 116 ? -0.563 -2.320 -9.589 1.00 95.81 116 TYR A O 1
ATOM 962 N N . SER A 1 117 ? -0.704 -0.561 -10.969 1.00 94.12 117 SER A N 1
ATOM 963 C CA . SER A 1 117 ? -2.153 -0.398 -10.808 1.00 94.12 117 SER A CA 1
ATOM 964 C C . SER A 1 117 ? -2.963 -1.368 -11.663 1.00 94.12 117 SER A C 1
ATOM 966 O O . SER A 1 117 ? -4.023 -1.815 -11.227 1.00 94.12 117 SER A O 1
ATOM 968 N N . ARG A 1 118 ? -2.475 -1.714 -12.863 1.00 95.25 118 ARG A N 1
ATOM 969 C CA . ARG A 1 118 ? -3.178 -2.604 -13.801 1.00 95.25 118 ARG A CA 1
ATOM 970 C C . ARG A 1 118 ? -3.088 -4.073 -13.394 1.00 95.25 118 ARG A C 1
ATOM 972 O O . ARG A 1 118 ? -4.088 -4.781 -13.456 1.00 95.25 118 ARG A O 1
ATOM 979 N N . TYR A 1 119 ? -1.914 -4.525 -12.958 1.00 95.88 119 TYR A N 1
ATOM 980 C CA . TYR A 1 119 ? -1.641 -5.923 -12.626 1.00 95.88 119 TYR A CA 1
ATOM 981 C C . TYR A 1 119 ? -1.321 -6.090 -11.142 1.00 95.88 119 TYR A C 1
ATOM 983 O O . TYR A 1 119 ? -0.279 -6.627 -10.786 1.00 95.88 119 TYR A O 1
ATOM 991 N N . LYS A 1 120 ? -2.217 -5.649 -10.252 1.00 92.69 120 LYS A N 1
ATOM 992 C CA . LYS A 1 120 ? -2.006 -5.710 -8.792 1.00 92.69 120 LYS A CA 1
ATOM 993 C C . LYS A 1 120 ? -1.570 -7.101 -8.310 1.00 92.69 120 LYS A C 1
ATOM 995 O O . LYS A 1 120 ? -0.542 -7.234 -7.662 1.00 92.69 120 LYS A O 1
ATOM 1000 N N . LEU A 1 121 ? -2.297 -8.150 -8.702 1.00 94.81 121 LEU A N 1
ATOM 1001 C CA . LEU A 1 121 ? -1.983 -9.536 -8.317 1.00 94.81 121 LEU A CA 1
ATOM 1002 C C . LEU A 1 121 ? -0.725 -10.104 -8.992 1.00 94.81 121 LEU A C 1
ATOM 1004 O O . LEU A 1 121 ? -0.209 -11.123 -8.539 1.00 94.81 121 LEU A O 1
ATOM 1008 N N . GLY A 1 122 ? -0.224 -9.455 -10.048 1.00 95.94 122 GLY A N 1
ATOM 1009 C CA . GLY A 1 122 ? 0.982 -9.889 -10.750 1.00 95.94 122 GLY A CA 1
ATOM 1010 C C . GLY A 1 122 ? 2.214 -9.895 -9.846 1.00 95.94 122 GLY A C 1
ATOM 1011 O O . GLY A 1 122 ? 3.066 -10.761 -10.008 1.00 95.94 122 GLY A O 1
ATOM 1012 N N . GLY A 1 123 ? 2.271 -8.994 -8.860 1.00 94.50 123 GLY A N 1
ATOM 1013 C CA . GLY A 1 123 ? 3.381 -8.922 -7.916 1.00 94.50 123 GLY A CA 1
ATOM 1014 C C . GLY A 1 123 ? 3.450 -10.153 -7.025 1.00 94.50 123 GLY A C 1
ATOM 1015 O O . GLY A 1 123 ? 4.458 -10.849 -7.018 1.00 94.50 123 GLY A O 1
ATOM 1016 N N . ILE A 1 124 ? 2.342 -10.492 -6.366 1.00 94.06 124 ILE A N 1
ATOM 1017 C CA . ILE A 1 124 ? 2.279 -11.681 -5.504 1.00 94.06 124 ILE A CA 1
ATOM 1018 C C . ILE A 1 124 ? 2.470 -12.965 -6.323 1.00 94.06 124 ILE A C 1
ATOM 1020 O O . ILE A 1 124 ? 3.147 -13.882 -5.869 1.00 94.06 124 ILE A O 1
ATOM 1024 N N . ALA A 1 125 ? 1.921 -13.038 -7.541 1.00 96.62 125 ALA A N 1
ATOM 1025 C CA . ALA A 1 125 ? 2.147 -14.183 -8.424 1.00 96.62 125 ALA A CA 1
ATOM 1026 C C . ALA A 1 125 ? 3.633 -14.336 -8.794 1.00 96.62 125 ALA A C 1
ATOM 1028 O O . ALA A 1 125 ? 4.164 -15.444 -8.758 1.00 96.62 125 ALA A O 1
ATOM 1029 N N . LEU A 1 126 ? 4.317 -13.228 -9.098 1.00 96.94 126 LEU A N 1
ATOM 1030 C CA . LEU A 1 126 ? 5.756 -13.222 -9.352 1.00 96.94 126 LEU A CA 1
ATOM 1031 C C . LEU A 1 126 ? 6.547 -13.629 -8.104 1.00 96.94 126 LEU A C 1
ATOM 1033 O O . LEU A 1 126 ? 7.466 -14.435 -8.221 1.00 96.94 126 LEU A O 1
ATOM 1037 N N . MET A 1 127 ? 6.170 -13.135 -6.920 1.00 95.62 127 MET A N 1
ATOM 1038 C CA . MET A 1 127 ? 6.791 -13.550 -5.661 1.00 95.62 127 MET A CA 1
ATOM 1039 C C . MET A 1 127 ? 6.648 -15.058 -5.440 1.00 95.62 127 MET A C 1
ATOM 1041 O O . MET A 1 127 ? 7.635 -15.730 -5.172 1.00 95.62 127 MET A O 1
ATOM 1045 N N . ALA A 1 128 ? 5.455 -15.617 -5.662 1.00 94.31 128 ALA A N 1
ATOM 1046 C CA . ALA A 1 128 ? 5.229 -17.054 -5.540 1.00 94.31 128 ALA A CA 1
ATOM 1047 C C . ALA A 1 128 ? 6.110 -17.870 -6.503 1.00 94.31 128 ALA A C 1
ATOM 1049 O O . ALA A 1 128 ? 6.652 -18.902 -6.118 1.00 94.31 128 ALA A O 1
ATOM 1050 N N . VAL A 1 129 ? 6.295 -17.409 -7.746 1.00 95.25 129 VAL A N 1
ATOM 1051 C CA . VAL A 1 129 ? 7.215 -18.054 -8.699 1.00 95.25 129 VAL A CA 1
ATOM 1052 C C . VAL A 1 129 ? 8.660 -17.981 -8.203 1.00 95.25 129 VAL A C 1
ATOM 1054 O O . VAL A 1 129 ? 9.360 -18.991 -8.248 1.00 95.25 129 VAL A O 1
ATOM 1057 N N . ILE A 1 130 ? 9.105 -16.823 -7.708 1.00 94.50 130 ILE A N 1
ATOM 1058 C CA . ILE A 1 130 ? 10.450 -16.650 -7.137 1.00 94.50 130 ILE A CA 1
ATOM 1059 C C . ILE A 1 130 ? 10.654 -17.611 -5.960 1.00 94.50 130 ILE A C 1
ATOM 1061 O O . ILE A 1 130 ? 11.647 -18.337 -5.937 1.00 94.50 130 ILE A O 1
ATOM 1065 N N . ASP A 1 131 ? 9.698 -17.682 -5.035 1.00 93.25 131 ASP A N 1
ATOM 1066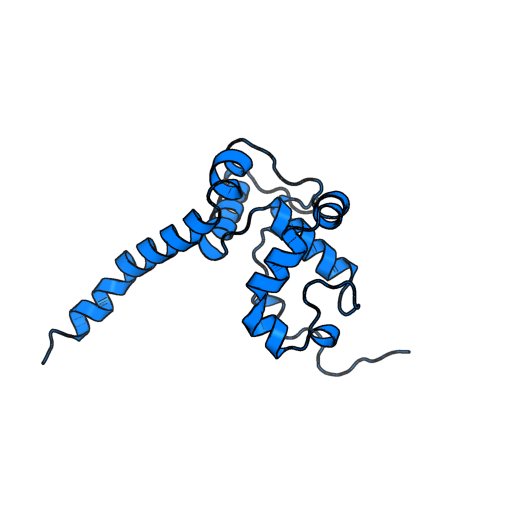 C CA . ASP A 1 131 ? 9.770 -18.559 -3.868 1.00 93.25 131 ASP A CA 1
ATOM 1067 C C . ASP A 1 131 ? 9.819 -20.039 -4.267 1.00 93.25 131 ASP A C 1
ATOM 1069 O O . ASP A 1 131 ? 10.613 -20.809 -3.726 1.00 93.25 131 ASP A O 1
ATOM 1073 N N . LEU A 1 132 ? 9.023 -20.456 -5.257 1.00 92.94 132 LEU A N 1
ATOM 1074 C CA . LEU A 1 132 ? 9.055 -21.827 -5.771 1.00 92.94 132 LEU A CA 1
ATOM 1075 C C . LEU A 1 132 ? 10.384 -22.162 -6.462 1.00 92.94 132 LEU A C 1
ATOM 1077 O O . LEU A 1 132 ? 10.877 -23.279 -6.312 1.00 92.94 132 LEU A O 1
ATOM 1081 N N . LEU A 1 133 ? 10.988 -21.223 -7.189 1.00 91.50 133 LEU A N 1
ATOM 1082 C CA . LEU A 1 133 ? 12.285 -21.439 -7.837 1.00 91.50 133 LEU A CA 1
ATOM 1083 C C . LEU A 1 133 ? 13.435 -21.501 -6.823 1.00 91.50 133 LEU A C 1
ATOM 1085 O O . LEU A 1 133 ? 14.318 -22.347 -6.956 1.00 91.50 133 LEU A O 1
ATOM 1089 N N . LEU A 1 134 ? 13.420 -20.629 -5.812 1.00 91.19 134 LEU A N 1
ATOM 1090 C CA . LEU A 1 134 ? 14.478 -20.545 -4.802 1.00 91.19 134 LEU A CA 1
ATOM 1091 C C . LEU A 1 134 ? 14.357 -21.625 -3.719 1.00 91.19 134 LEU A C 1
ATOM 1093 O O . LEU A 1 134 ? 15.373 -22.154 -3.271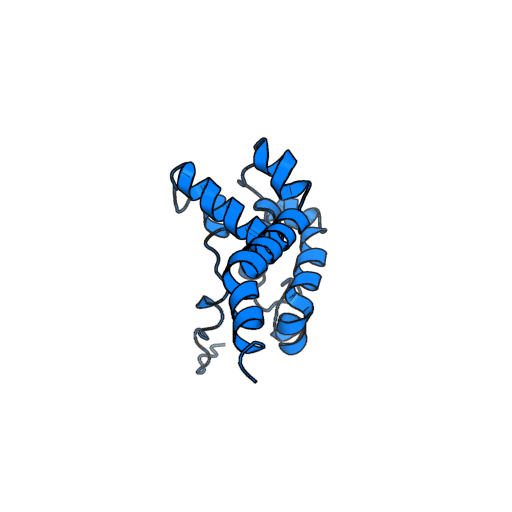 1.00 91.19 134 LEU A O 1
ATOM 1097 N N . PHE A 1 135 ? 13.134 -21.972 -3.307 1.00 87.31 135 PHE A N 1
ATOM 1098 C CA . PHE A 1 135 ? 12.879 -22.855 -2.162 1.00 87.31 135 PHE A CA 1
ATOM 1099 C C . PHE A 1 135 ? 12.108 -24.135 -2.511 1.00 87.31 135 PHE A C 1
ATOM 1101 O O . PHE A 1 135 ? 12.136 -25.091 -1.736 1.00 87.31 135 PHE A O 1
ATOM 1108 N N . GLY A 1 136 ? 11.449 -24.220 -3.669 1.00 76.88 136 GLY A N 1
ATOM 1109 C CA . GLY A 1 136 ? 10.694 -25.418 -4.069 1.00 76.88 136 GLY A CA 1
ATOM 1110 C C . GLY A 1 136 ? 11.575 -26.651 -4.307 1.00 76.88 136 GLY A C 1
ATOM 1111 O O . GLY A 1 136 ? 11.137 -27.783 -4.095 1.00 76.88 136 GLY A O 1
ATOM 1112 N N . THR A 1 137 ? 12.850 -26.459 -4.656 1.00 64.00 137 THR A N 1
ATOM 1113 C CA . THR A 1 137 ? 13.832 -27.548 -4.795 1.00 64.00 137 THR A CA 1
ATOM 1114 C C . THR A 1 137 ? 14.256 -28.145 -3.446 1.00 64.00 137 THR A C 1
ATOM 1116 O O . THR A 1 137 ? 14.541 -29.341 -3.389 1.00 64.00 137 THR A O 1
ATOM 1119 N N . LEU A 1 138 ? 14.216 -27.383 -2.342 1.00 59.41 138 LEU A N 1
ATOM 1120 C CA . LEU A 1 138 ? 14.534 -27.887 -0.995 1.00 59.41 138 LEU A CA 1
ATOM 1121 C C . LEU A 1 138 ? 13.530 -28.953 -0.532 1.00 59.41 138 LEU A C 1
ATOM 1123 O O . LEU A 1 138 ? 13.919 -29.967 0.049 1.00 59.41 138 LEU A O 1
ATOM 1127 N N . VAL A 1 139 ? 12.245 -28.771 -0.853 1.00 58.47 139 VAL A N 1
ATOM 1128 C CA . VAL A 1 139 ? 11.197 -29.773 -0.589 1.00 58.47 139 VAL A CA 1
ATOM 1129 C C . VAL A 1 139 ? 11.399 -31.015 -1.467 1.00 58.47 139 VAL A C 1
ATOM 1131 O O . VAL A 1 139 ? 11.266 -32.141 -0.988 1.00 58.47 139 VAL A O 1
ATOM 1134 N N . SER A 1 140 ? 11.794 -30.831 -2.731 1.00 55.78 140 SER A N 1
ATOM 1135 C CA . SER A 1 140 ? 12.010 -31.940 -3.669 1.00 55.78 140 SER A CA 1
ATOM 1136 C C . SER A 1 140 ? 13.254 -32.788 -3.364 1.00 55.78 140 SER A C 1
ATOM 1138 O O . SER A 1 140 ? 13.271 -33.968 -3.715 1.00 55.78 140 SER A O 1
ATOM 1140 N N . LEU A 1 141 ? 14.293 -32.224 -2.739 1.00 57.78 141 LEU A N 1
ATOM 1141 C CA . LEU A 1 141 ? 15.520 -32.954 -2.385 1.00 57.78 141 LEU A CA 1
ATOM 1142 C C . LEU A 1 141 ? 15.408 -33.687 -1.037 1.00 57.78 141 LEU A C 1
ATOM 1144 O O . LEU A 1 141 ? 16.017 -34.740 -0.866 1.00 57.78 141 LEU A O 1
ATOM 1148 N N . SER A 1 142 ? 14.574 -33.196 -0.115 1.00 58.62 142 SER A N 1
ATOM 1149 C CA . SER A 1 142 ? 14.276 -33.851 1.172 1.00 58.62 142 SER A CA 1
ATOM 1150 C C . SER A 1 142 ? 13.470 -35.155 1.013 1.00 58.62 142 SER A C 1
ATOM 1152 O O . SER A 1 142 ? 13.658 -36.113 1.761 1.00 58.62 142 SER A O 1
ATOM 1154 N N . GLY A 1 143 ? 12.616 -35.240 -0.014 1.00 55.75 143 GLY A N 1
ATOM 1155 C CA . GLY A 1 143 ? 11.782 -36.418 -0.289 1.00 55.75 143 GLY A CA 1
ATOM 1156 C C . GLY A 1 143 ? 12.471 -37.565 -1.040 1.00 55.75 143 GLY A C 1
ATOM 1157 O O . GLY A 1 143 ? 11.842 -38.597 -1.251 1.00 55.75 143 GLY A O 1
ATOM 1158 N N . ARG A 1 144 ? 13.736 -37.413 -1.458 1.00 59.50 144 ARG A N 1
ATOM 1159 C CA . ARG A 1 144 ? 14.461 -38.416 -2.271 1.00 59.50 144 ARG A CA 1
ATOM 1160 C C . ARG A 1 144 ? 15.436 -39.288 -1.471 1.00 59.50 144 ARG A C 1
ATOM 1162 O O . ARG A 1 144 ? 16.216 -40.032 -2.051 1.00 59.50 144 ARG A O 1
ATOM 1169 N N . SER A 1 145 ? 15.379 -39.177 -0.147 1.00 55.91 145 SER A N 1
ATOM 1170 C CA . SER A 1 145 ? 16.229 -39.865 0.826 1.00 55.91 145 SER A CA 1
ATOM 1171 C C . SER A 1 145 ? 15.372 -40.752 1.744 1.00 55.91 145 SER A C 1
ATOM 1173 O O . SER A 1 145 ? 15.318 -40.526 2.954 1.00 55.91 145 SER A O 1
ATOM 1175 N N . ARG A 1 146 ? 14.659 -41.726 1.173 1.00 48.34 146 ARG A N 1
ATOM 1176 C CA . ARG A 1 146 ? 14.149 -42.923 1.861 1.00 48.34 146 ARG A CA 1
ATOM 1177 C C . ARG A 1 146 ? 14.101 -44.080 0.880 1.00 48.34 146 ARG A C 1
ATOM 1179 O O . ARG A 1 146 ? 13.677 -43.828 -0.268 1.00 48.34 146 ARG A O 1
#

Radius of gyration: 18.29 Å; chains: 1; bounding box: 31×58×48 Å

Secondary structure (DSSP, 8-state):
-----S-TT-TTGGGS--GGGGGG-TT----HHHHHHHHHHHHHHH---HHHHHHHHHHHHHTTTSTT-TT-HHHH-HHHHHHSHHHHHHHHHT-HHHHHHT-TT---SHHIIIIITT-HHHHHHHHHHHHHHHHHHHHHHHTT--

Sequence (146 aa):
MWYNGLLDLSAWQLRHGLPASLLCAPSLELNGALKHFFRFWLWLTTAQNTREWTAVHRKHHAKCETPDDPHSPVHKGLSTVLRKGAELYREEARNPDTLRIYGKNCPDDWIERNLYSRYKLGGIALMAVIDLLLFGTLVSLSGRSR